Protein AF-A0AAW3V3S6-F1 (afdb_monomer)

Foldseek 3Di:
DDDDDDDDDDPPPPPPPPPPPPFPWWFWDKDWDPLLQFPGWTDGPQKTKGWHDQVSDDPVCCVQFWFKWAQDPVGDIDGWDWDWDCPVNTIMIITHGDGQWIWTDGPPTIMIIGTDQPQDPPDDPDPDDDDGDGDD

Organism: NCBI:txid134537

pLDDT: mean 78.02, std 22.57, range [35.91, 98.12]

Radius of gyration: 24.01 Å; Cα contacts (8 Å, |Δi|>4): 217; chains: 1; bounding box: 49×43×88 Å

Sequence (136 aa):
MKKTLTLALIAAACAAHADEGHVIQRNYMATGAADLQPVDANIADGHVHLAFRPGQFDLSHPDTFPAVLSLDADGREKPVDFYASTEKGRLEYLLSGTPSTIFLEQGKREVILVAQPNCAIEGVKIEGSGRVTCPK

Mean predicted aligned error: 13.12 Å

Secondary structure (DSSP, 8-state):
-------------------------EEEEEEE-GGG--SEEEEETTEEEEE--TTSS-TT-GGGSPEEEEE-TTS-EEEPPEEEE-TTSS-EEEESS--SEEEEEETTEEEEEEEPP-----S---SS--------

Nearest PDB structures (foldseek):
  5h3v-assembly2_B  TM=8.082E-01  e=2.363E-05  Helicobacter pylori
  8rt6-assembly1_B  TM=7.587E-01  e=3.457E-05  Escherichia coli
  7o3j-assembly1_B  TM=7.027E-01  e=2.120E-05  Escherichia coli
  6x6k-assembly1_AX  TM=8.088E-01  e=1.026E-04  Helicobacter pylori
  6oeg-assembly1_N  TM=6.456E-01  e=1.766E-04  Helicobacter pylori

Solvent-accessible surface area (backbone atoms only — not comparable to full-atom values): 8734 Å² total; per-residue (Å²): 135,90,81,85,86,78,85,81,81,81,79,81,78,79,73,75,76,72,78,76,71,77,74,68,73,32,49,48,49,77,48,68,39,73,83,71,50,56,79,40,45,36,40,53,96,70,20,30,41,37,32,41,51,67,76,63,62,62,84,89,45,67,91,68,54,62,46,51,29,25,64,49,98,88,69,46,82,38,82,56,60,64,50,80,46,54,90,81,64,25,52,32,39,42,35,68,45,74,71,57,40,37,37,39,39,49,92,94,43,47,25,46,33,38,55,48,80,86,62,79,84,82,89,75,82,80,87,71,91,83,85,91,80,64,85,131

Structure (mmCIF, N/CA/C/O backbone):
data_AF-A0AAW3V3S6-F1
#
_entry.id   AF-A0AAW3V3S6-F1
#
loop_
_atom_site.group_PDB
_atom_site.id
_atom_site.type_symbol
_atom_site.label_atom_id
_atom_site.label_alt_id
_atom_site.label_comp_id
_atom_site.label_asym_id
_atom_site.label_entity_id
_atom_site.label_seq_id
_atom_site.pdbx_PDB_ins_code
_atom_site.Cartn_x
_atom_site.Cartn_y
_atom_site.Cartn_z
_atom_site.occupancy
_atom_site.B_iso_or_equiv
_atom_site.auth_seq_id
_atom_site.auth_comp_id
_atom_site.auth_asym_id
_atom_site.auth_atom_id
_atom_site.pdbx_PDB_model_num
ATOM 1 N N . MET A 1 1 ? -31.038 5.927 -74.739 1.00 38.62 1 MET A N 1
ATOM 2 C CA . MET A 1 1 ? -29.862 5.237 -74.161 1.00 38.62 1 MET A CA 1
ATOM 3 C C . MET A 1 1 ? -29.508 5.929 -72.850 1.00 38.62 1 MET A C 1
ATOM 5 O O . MET A 1 1 ? -29.368 7.142 -72.841 1.00 38.62 1 MET A O 1
ATOM 9 N N . LYS A 1 2 ? -29.495 5.165 -71.751 1.00 38.31 2 LYS A N 1
ATOM 10 C CA . LYS A 1 2 ? -29.239 5.592 -70.361 1.00 38.31 2 LYS A CA 1
ATOM 11 C C . LYS A 1 2 ? -27.784 6.028 -70.172 1.00 38.31 2 LYS A C 1
ATOM 13 O O . LYS A 1 2 ? -26.932 5.283 -70.641 1.00 38.31 2 LYS A O 1
ATOM 18 N N . LYS A 1 3 ? -27.513 7.082 -69.386 1.00 39.59 3 LYS A N 1
ATOM 19 C CA . LYS A 1 3 ? -26.331 7.176 -68.496 1.00 39.59 3 LYS A CA 1
ATOM 20 C C . LYS A 1 3 ? -26.630 8.084 -67.293 1.00 39.59 3 LYS A C 1
ATOM 22 O O . LYS A 1 3 ? -26.429 9.289 -67.341 1.00 39.59 3 LYS A O 1
ATOM 27 N N . THR A 1 4 ? -27.134 7.486 -66.221 1.00 48.12 4 THR A N 1
ATOM 28 C CA . THR A 1 4 ? -27.111 8.046 -64.863 1.00 48.12 4 THR A CA 1
ATOM 29 C C . THR A 1 4 ? -25.681 7.959 -64.331 1.00 48.12 4 THR A C 1
ATOM 31 O O . THR A 1 4 ? -25.135 6.860 -64.245 1.00 48.12 4 THR A O 1
ATOM 34 N N . LEU A 1 5 ? -25.065 9.102 -64.016 1.00 46.50 5 LEU A N 1
ATOM 35 C CA . LEU A 1 5 ? -23.801 9.158 -63.279 1.00 46.50 5 LEU A CA 1
ATOM 36 C C . LEU A 1 5 ? -24.105 9.006 -61.786 1.00 46.50 5 LEU A C 1
ATOM 38 O O . LEU A 1 5 ? -24.734 9.877 -61.189 1.00 46.50 5 LEU A O 1
ATOM 42 N N . THR A 1 6 ? -23.658 7.907 -61.189 1.00 46.97 6 THR A N 1
ATOM 43 C CA . THR A 1 6 ? -23.717 7.693 -59.742 1.00 46.97 6 THR A CA 1
ATOM 44 C C . THR A 1 6 ? -22.392 8.161 -59.140 1.00 46.97 6 THR A C 1
ATOM 46 O O . THR A 1 6 ? -21.350 7.571 -59.417 1.00 46.97 6 THR A O 1
ATOM 49 N N . LEU A 1 7 ? -22.415 9.233 -58.343 1.00 41.75 7 LEU A N 1
ATOM 50 C CA . LEU A 1 7 ? -21.274 9.655 -57.526 1.00 41.75 7 LEU A CA 1
ATOM 51 C C . LEU A 1 7 ? -21.196 8.720 -56.307 1.00 41.75 7 LEU A C 1
ATOM 53 O O . LEU A 1 7 ? -22.080 8.746 -55.453 1.00 41.75 7 LEU A O 1
ATOM 57 N N . ALA A 1 8 ? -20.170 7.874 -56.235 1.00 51.19 8 ALA A N 1
ATOM 58 C CA . ALA A 1 8 ? -19.904 7.055 -55.056 1.00 51.19 8 ALA A CA 1
ATOM 59 C C . ALA A 1 8 ? -19.133 7.892 -54.024 1.00 51.19 8 ALA A C 1
ATOM 61 O O . ALA A 1 8 ? -17.974 8.244 -54.240 1.00 51.19 8 ALA A O 1
ATOM 62 N N . LEU A 1 9 ? -19.790 8.231 -52.914 1.00 40.62 9 LEU A N 1
ATOM 63 C CA . LEU A 1 9 ? -19.164 8.860 -51.754 1.00 40.62 9 LEU A CA 1
ATOM 64 C C . LEU A 1 9 ? -18.394 7.774 -50.985 1.00 40.62 9 LEU A C 1
ATOM 66 O O . LEU A 1 9 ? -19.001 6.916 -50.347 1.00 40.62 9 LEU A O 1
ATOM 70 N N . ILE A 1 10 ? -17.064 7.773 -51.068 1.00 51.72 10 ILE A N 1
ATOM 71 C CA . ILE A 1 10 ? -16.222 6.894 -50.248 1.00 51.72 10 ILE A CA 1
ATOM 72 C C . ILE A 1 10 ? -16.043 7.585 -48.895 1.00 51.72 10 ILE A C 1
ATOM 74 O O . ILE A 1 10 ? -15.239 8.504 -48.757 1.00 51.72 10 ILE A O 1
ATOM 78 N N . ALA A 1 11 ? -16.819 7.162 -47.898 1.00 52.12 11 ALA A N 1
ATOM 79 C CA . ALA A 1 11 ? -16.558 7.504 -46.508 1.00 52.12 11 ALA A CA 1
ATOM 80 C C . ALA A 1 11 ? -15.345 6.687 -46.039 1.00 52.12 11 ALA A C 1
ATOM 82 O O . ALA A 1 11 ? -15.464 5.509 -45.705 1.00 52.12 11 ALA A O 1
ATOM 83 N N . ALA A 1 12 ? -14.162 7.301 -46.058 1.00 52.38 12 ALA A N 1
ATOM 84 C CA . ALA A 1 12 ? -12.993 6.759 -45.383 1.00 52.38 12 ALA A CA 1
ATOM 85 C C . ALA A 1 12 ? -13.217 6.888 -43.869 1.00 52.38 12 ALA A C 1
ATOM 87 O O . ALA A 1 12 ? -12.949 7.928 -43.270 1.00 52.38 12 ALA A O 1
ATOM 88 N N . ALA A 1 13 ? -13.765 5.842 -43.254 1.00 51.56 13 ALA A N 1
ATOM 89 C CA . ALA A 1 13 ? -13.750 5.704 -41.810 1.00 51.56 13 ALA A CA 1
ATOM 90 C C . ALA A 1 13 ? -12.309 5.384 -41.392 1.00 51.56 13 ALA A C 1
ATOM 92 O O . ALA A 1 13 ? -11.878 4.233 -41.441 1.00 51.56 13 ALA A O 1
ATOM 93 N N . CYS A 1 14 ? -11.549 6.408 -41.006 1.00 38.75 14 CYS A N 1
ATOM 94 C CA . CYS A 1 14 ? -10.363 6.206 -40.185 1.00 38.75 14 CYS A CA 1
ATOM 95 C C . CYS A 1 14 ? -10.844 5.708 -38.819 1.00 38.75 14 CYS A C 1
ATOM 97 O O . CYS A 1 14 ? -11.111 6.499 -37.917 1.00 38.75 14 CYS A O 1
ATOM 99 N N . ALA A 1 15 ? -10.992 4.392 -38.678 1.00 46.03 15 ALA A N 1
ATOM 100 C CA . ALA A 1 15 ? -10.964 3.770 -37.370 1.00 46.03 15 ALA A CA 1
ATOM 101 C C . ALA A 1 15 ? -9.542 3.973 -36.842 1.00 46.03 15 ALA A C 1
ATOM 103 O O . ALA A 1 15 ? -8.609 3.269 -37.226 1.00 46.03 15 ALA A O 1
ATOM 104 N N . ALA A 1 16 ? -9.358 5.002 -36.016 1.00 40.81 16 ALA A N 1
ATOM 105 C CA . ALA A 1 16 ? -8.246 5.012 -35.090 1.00 40.81 16 ALA A CA 1
ATOM 106 C C . ALA A 1 16 ? -8.441 3.763 -34.232 1.00 40.81 16 ALA A C 1
ATOM 108 O O . ALA A 1 16 ? -9.360 3.703 -33.416 1.00 40.81 16 ALA A O 1
ATOM 109 N N . HIS A 1 17 ? -7.648 2.730 -34.501 1.00 36.88 17 HIS A N 1
ATOM 110 C CA . HIS A 1 17 ? -7.504 1.619 -33.585 1.00 36.88 17 HIS A CA 1
ATOM 111 C C . HIS A 1 17 ? -6.929 2.235 -32.313 1.00 36.88 17 HIS A C 1
ATOM 113 O O . HIS A 1 17 ? -5.738 2.536 -32.248 1.00 36.88 17 HIS A O 1
ATOM 119 N N . ALA A 1 18 ? -7.807 2.535 -31.353 1.00 39.81 18 ALA A N 1
ATOM 120 C CA . ALA A 1 18 ? -7.390 2.638 -29.975 1.00 39.81 18 ALA A CA 1
ATOM 121 C C . ALA A 1 18 ? -6.679 1.317 -29.708 1.00 39.81 18 ALA A C 1
ATOM 123 O O . ALA A 1 18 ? -7.277 0.250 -29.847 1.00 39.81 18 ALA A O 1
ATOM 124 N N . ASP A 1 19 ? -5.375 1.407 -29.487 1.00 37.53 19 ASP A N 1
ATOM 125 C CA . ASP A 1 19 ? -4.594 0.334 -28.910 1.00 37.53 19 ASP A CA 1
ATOM 126 C C . ASP A 1 19 ? -5.310 -0.009 -27.602 1.00 37.53 19 ASP A C 1
ATOM 128 O O . ASP A 1 19 ? -5.209 0.721 -26.614 1.00 37.53 19 ASP A O 1
ATOM 132 N N . GLU A 1 20 ? -6.173 -1.028 -27.641 1.00 38.31 20 GLU A N 1
ATOM 133 C CA . GLU A 1 20 ? -6.729 -1.660 -26.454 1.00 38.31 20 GLU A CA 1
ATOM 134 C C . GLU A 1 20 ? -5.531 -2.312 -25.782 1.00 38.31 20 GLU A C 1
ATOM 136 O O . GLU A 1 20 ? -5.236 -3.489 -25.999 1.00 38.31 20 GLU A O 1
ATOM 141 N N . GLY A 1 21 ? -4.774 -1.488 -25.051 1.00 35.91 21 GLY A N 1
ATOM 142 C CA . GLY A 1 21 ? -3.623 -1.909 -24.288 1.00 35.91 21 GLY A CA 1
ATOM 143 C C . GLY A 1 21 ? -4.077 -3.083 -23.449 1.00 35.91 21 GLY A C 1
ATOM 144 O O . GLY A 1 21 ? -4.892 -2.926 -22.542 1.00 35.91 21 GLY A O 1
ATOM 145 N N . HIS A 1 22 ? -3.616 -4.275 -23.821 1.00 38.22 22 HIS A N 1
ATOM 146 C CA . HIS A 1 22 ? -3.918 -5.501 -23.108 1.00 38.22 22 HIS A CA 1
ATOM 147 C C . HIS A 1 22 ? -3.510 -5.260 -21.654 1.00 38.22 22 HIS A C 1
ATOM 149 O O . HIS A 1 22 ? -2.319 -5.137 -21.357 1.00 38.22 22 HIS A O 1
ATOM 155 N N . VAL A 1 23 ? -4.488 -5.116 -20.755 1.00 42.47 23 VAL A N 1
ATOM 156 C CA . VAL A 1 23 ? -4.225 -4.909 -19.331 1.00 42.47 23 VAL A CA 1
ATOM 157 C C . VAL A 1 23 ? -3.638 -6.212 -18.822 1.00 42.47 23 VAL A C 1
ATOM 159 O O . VAL A 1 23 ? -4.352 -7.173 -18.533 1.00 42.47 23 VAL A O 1
ATOM 162 N N . ILE A 1 24 ? -2.310 -6.286 -18.787 1.00 48.34 24 ILE A N 1
ATOM 163 C CA . ILE A 1 24 ? -1.633 -7.459 -18.263 1.00 48.34 24 ILE A CA 1
ATOM 164 C C . ILE A 1 24 ? -1.793 -7.404 -16.748 1.00 48.34 24 ILE A C 1
ATOM 166 O O . ILE A 1 24 ? -1.046 -6.696 -16.072 1.00 48.34 24 ILE A O 1
ATOM 170 N N . GLN A 1 25 ? -2.774 -8.139 -16.219 1.00 51.72 25 GLN A N 1
ATOM 171 C CA . GLN A 1 25 ? -2.908 -8.335 -14.781 1.00 51.72 25 GLN A CA 1
ATOM 172 C C . GLN A 1 25 ? -1.592 -8.924 -14.267 1.00 51.72 25 GLN A C 1
ATOM 174 O O . GLN A 1 25 ? -1.183 -10.020 -14.651 1.00 51.72 25 GLN A O 1
ATOM 179 N N . ARG A 1 26 ? -0.870 -8.146 -13.465 1.00 62.94 26 ARG A N 1
ATOM 180 C CA . ARG A 1 26 ? 0.298 -8.609 -12.712 1.00 62.94 26 ARG A CA 1
ATOM 181 C C . ARG A 1 26 ? -0.151 -8.800 -11.279 1.00 62.94 26 ARG A C 1
ATOM 183 O O . ARG A 1 26 ? -0.754 -7.889 -10.720 1.00 62.94 26 ARG A O 1
ATOM 190 N N . ASN A 1 27 ? 0.177 -9.947 -10.700 1.00 77.88 27 ASN A N 1
ATOM 191 C CA . ASN A 1 27 ? -0.088 -10.223 -9.292 1.00 77.88 27 ASN A CA 1
ATOM 192 C C . ASN A 1 27 ? 1.166 -9.944 -8.462 1.00 77.88 27 ASN A C 1
ATOM 194 O O . ASN A 1 27 ? 2.287 -10.207 -8.904 1.00 77.88 27 ASN A O 1
ATOM 198 N N . TYR A 1 28 ? 0.980 -9.439 -7.248 1.00 90.38 28 TYR A N 1
ATOM 199 C CA . TYR A 1 28 ? 2.049 -9.357 -6.258 1.00 90.38 28 TYR A CA 1
ATOM 200 C C . TYR A 1 28 ? 2.071 -10.621 -5.397 1.00 90.38 28 TYR A C 1
ATOM 202 O O . TYR A 1 28 ? 1.029 -11.163 -5.034 1.00 90.38 28 TYR A O 1
ATOM 210 N N . MET A 1 29 ? 3.269 -11.074 -5.029 1.00 90.62 29 MET A N 1
ATOM 211 C CA . MET A 1 29 ? 3.443 -12.027 -3.932 1.00 90.62 29 MET A CA 1
ATOM 212 C C . MET A 1 29 ? 3.720 -11.268 -2.641 1.00 90.62 29 MET A C 1
ATOM 214 O O . MET A 1 29 ? 4.581 -10.392 -2.628 1.00 90.62 29 MET A O 1
ATOM 218 N N . ALA A 1 30 ? 3.015 -11.631 -1.570 1.00 93.50 30 ALA A N 1
ATOM 219 C CA . ALA A 1 30 ? 3.169 -11.039 -0.247 1.00 93.50 30 ALA A CA 1
ATOM 220 C C . ALA A 1 30 ? 3.968 -11.958 0.690 1.00 93.50 30 ALA A C 1
ATOM 222 O O . ALA A 1 30 ? 3.772 -13.174 0.705 1.00 93.50 30 ALA A O 1
ATOM 223 N N . THR A 1 31 ? 4.831 -11.371 1.512 1.00 94.81 31 THR A N 1
ATOM 224 C CA . THR A 1 31 ? 5.491 -12.031 2.648 1.00 94.81 31 THR A CA 1
ATOM 225 C C . THR A 1 31 ? 5.532 -11.088 3.850 1.00 94.81 31 THR A C 1
ATOM 227 O O . THR A 1 31 ? 5.383 -9.880 3.686 1.00 94.81 31 THR A O 1
ATOM 230 N N . GLY A 1 32 ? 5.721 -11.619 5.058 1.00 95.81 32 GLY A N 1
ATOM 231 C CA . GLY A 1 32 ? 5.727 -10.841 6.302 1.00 95.81 32 GLY A CA 1
ATOM 232 C C . GLY A 1 32 ? 4.442 -10.998 7.116 1.00 95.81 32 GLY A C 1
ATOM 233 O O . GLY A 1 32 ? 3.823 -12.065 7.113 1.00 95.81 32 GLY A O 1
ATOM 234 N N . ALA A 1 33 ? 4.052 -9.949 7.840 1.00 96.62 33 ALA A N 1
ATOM 235 C CA . ALA A 1 33 ? 2.949 -9.968 8.801 1.00 96.62 33 ALA A CA 1
ATOM 236 C C . ALA A 1 33 ? 1.597 -10.294 8.136 1.00 96.62 33 ALA A C 1
ATOM 238 O O . ALA A 1 33 ? 1.038 -9.491 7.396 1.00 96.62 33 ALA A O 1
ATOM 239 N N . ALA A 1 34 ? 1.056 -11.488 8.394 1.00 92.75 34 ALA A N 1
ATOM 240 C CA . ALA A 1 34 ? -0.137 -11.993 7.706 1.00 92.75 34 ALA A CA 1
ATOM 241 C C . ALA A 1 34 ? -1.398 -11.135 7.928 1.00 92.75 34 ALA A C 1
ATOM 243 O O . ALA A 1 34 ? -2.251 -11.057 7.048 1.00 92.75 34 ALA A O 1
ATOM 244 N N . ASP A 1 35 ? -1.510 -10.477 9.082 1.00 91.38 35 ASP A N 1
ATOM 245 C CA . ASP A 1 35 ? -2.593 -9.554 9.439 1.00 91.38 35 ASP A CA 1
ATOM 246 C C . ASP A 1 35 ? -2.529 -8.215 8.688 1.00 91.38 35 ASP A C 1
ATOM 248 O O . ASP A 1 35 ? -3.525 -7.497 8.631 1.00 91.38 35 ASP A O 1
ATOM 252 N N . LEU A 1 36 ? -1.391 -7.896 8.067 1.00 95.44 36 LEU A N 1
ATOM 253 C CA . LEU A 1 36 ? -1.201 -6.722 7.213 1.00 95.44 36 LEU A CA 1
ATOM 254 C C . LEU A 1 36 ? -1.334 -7.020 5.719 1.00 95.44 36 LEU A C 1
ATOM 256 O O . LEU A 1 36 ? -1.392 -6.088 4.919 1.00 95.44 36 LEU A O 1
ATOM 260 N N . GLN A 1 37 ? -1.364 -8.291 5.318 1.00 96.25 37 GLN A N 1
ATOM 261 C CA . GLN A 1 37 ? -1.361 -8.631 3.899 1.00 96.25 37 GLN A CA 1
ATOM 262 C C . GLN A 1 37 ? -2.695 -8.243 3.244 1.00 96.25 37 GLN A C 1
ATOM 264 O O . GLN A 1 37 ? -3.760 -8.537 3.801 1.00 96.25 37 GLN A O 1
ATOM 269 N N . PRO A 1 38 ? -2.669 -7.613 2.058 1.00 95.62 38 PRO A N 1
ATOM 270 C CA . PRO A 1 38 ? -3.871 -7.446 1.260 1.00 95.62 38 PRO A CA 1
ATOM 271 C C . PRO A 1 38 ? -4.382 -8.816 0.792 1.00 95.62 38 PRO A C 1
ATOM 273 O O . PRO A 1 38 ? -3.614 -9.759 0.604 1.00 95.62 38 PRO A O 1
ATOM 276 N N . VAL A 1 39 ? -5.694 -8.933 0.593 1.00 93.31 39 VAL A N 1
ATOM 277 C CA . VAL A 1 39 ? -6.292 -10.118 -0.050 1.00 93.31 39 VAL A CA 1
ATOM 278 C C . VAL A 1 39 ? -6.198 -10.088 -1.557 1.00 93.31 39 VAL A C 1
ATOM 280 O O . VAL A 1 39 ? -6.322 -11.135 -2.186 1.00 93.31 39 VAL A O 1
ATOM 283 N N . ASP A 1 40 ? -6.011 -8.902 -2.115 1.00 91.88 40 ASP A N 1
ATOM 284 C CA . ASP A 1 40 ? -5.841 -8.702 -3.539 1.00 91.88 40 ASP A CA 1
ATOM 285 C C . ASP A 1 40 ? -4.817 -7.591 -3.762 1.00 91.88 40 ASP A C 1
ATOM 287 O O . ASP A 1 40 ? -4.875 -6.543 -3.115 1.00 91.88 40 ASP A O 1
ATOM 291 N N . ALA A 1 41 ? -3.852 -7.859 -4.633 1.00 93.50 41 ALA A N 1
ATOM 292 C CA . ALA A 1 41 ? -2.767 -6.954 -4.969 1.00 93.50 41 ALA A CA 1
ATOM 293 C C . ALA A 1 41 ? -2.418 -7.148 -6.443 1.00 93.50 41 ALA A C 1
ATOM 295 O O . ALA A 1 41 ? -1.725 -8.106 -6.810 1.00 93.50 41 ALA A O 1
ATOM 296 N N . ASN A 1 42 ? -2.921 -6.249 -7.283 1.00 89.62 42 ASN A N 1
ATOM 297 C CA . ASN A 1 42 ? -2.815 -6.369 -8.730 1.00 89.62 42 ASN A CA 1
ATOM 298 C C . ASN A 1 42 ? -2.49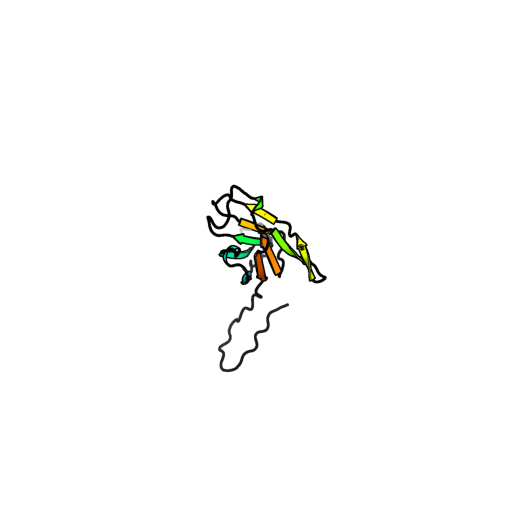2 -5.035 -9.406 1.00 89.62 42 ASN A C 1
ATOM 300 O O . ASN A 1 42 ? -2.688 -3.965 -8.834 1.00 89.62 42 ASN A O 1
ATOM 304 N N . ILE A 1 43 ? -1.963 -5.118 -10.627 1.00 88.12 43 ILE A N 1
ATOM 305 C CA . ILE A 1 43 ? -1.792 -3.961 -11.510 1.00 88.12 43 ILE A CA 1
ATOM 306 C C . ILE A 1 43 ? -2.961 -3.914 -12.491 1.00 88.12 43 ILE A C 1
ATOM 308 O O . ILE A 1 43 ? -3.152 -4.860 -13.260 1.00 88.12 43 ILE A O 1
ATOM 312 N N . ALA A 1 44 ? -3.682 -2.797 -12.497 1.00 82.50 44 ALA A N 1
ATOM 313 C CA . ALA A 1 44 ? -4.727 -2.479 -13.461 1.00 82.50 44 ALA A CA 1
ATOM 314 C C . ALA A 1 44 ? -4.638 -0.995 -13.835 1.00 82.50 44 ALA A C 1
ATOM 316 O O . ALA A 1 44 ? -4.289 -0.161 -13.004 1.00 82.50 44 ALA A O 1
ATOM 317 N N . ASP A 1 45 ? -4.882 -0.673 -15.105 1.00 83.56 45 ASP A N 1
ATOM 318 C CA . ASP A 1 45 ? -4.949 0.709 -15.603 1.00 83.56 45 ASP A CA 1
ATOM 319 C C .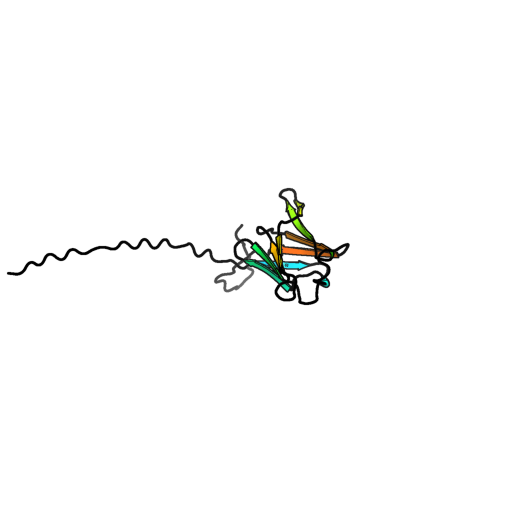 ASP A 1 45 ? -3.718 1.586 -15.279 1.00 83.56 45 ASP A C 1
ATOM 321 O O . ASP A 1 45 ? -3.816 2.801 -15.139 1.00 83.56 45 ASP A O 1
ATOM 325 N N . GLY A 1 46 ? -2.529 0.978 -15.166 1.00 85.06 46 GLY A N 1
ATOM 326 C CA . GLY A 1 46 ? -1.283 1.685 -14.830 1.00 85.06 46 GLY A CA 1
ATOM 327 C C . GLY A 1 46 ? -1.105 2.002 -13.340 1.00 85.06 46 GLY A C 1
ATOM 328 O O . GLY A 1 46 ? -0.169 2.714 -12.971 1.00 85.06 46 GLY A O 1
ATOM 329 N N . HIS A 1 47 ? -1.960 1.440 -12.489 1.00 91.12 47 HIS A N 1
ATOM 330 C CA . HIS A 1 47 ? -1.963 1.618 -11.044 1.00 91.12 47 HIS A CA 1
ATOM 331 C C . HIS A 1 47 ? -1.898 0.275 -10.320 1.00 91.12 47 HIS A C 1
ATOM 333 O O . HIS A 1 47 ? -2.311 -0.759 -10.848 1.00 91.12 47 HIS A O 1
ATOM 339 N N . VAL A 1 48 ? -1.391 0.286 -9.087 1.00 94.00 48 VAL A N 1
ATOM 340 C CA . VAL A 1 48 ? -1.510 -0.874 -8.195 1.00 94.00 48 VAL A CA 1
ATOM 341 C C . VAL A 1 48 ? -2.757 -0.714 -7.344 1.00 94.00 48 VAL A C 1
ATOM 343 O O . VAL A 1 48 ? -2.904 0.281 -6.633 1.00 94.00 48 VAL A O 1
ATOM 346 N N . HIS A 1 49 ? -3.614 -1.725 -7.379 1.00 95.12 49 HIS A N 1
ATOM 347 C CA . HIS A 1 49 ? -4.761 -1.860 -6.501 1.00 95.12 49 HIS A CA 1
ATOM 348 C C . HIS A 1 49 ? -4.409 -2.823 -5.375 1.00 95.12 49 HIS A C 1
ATOM 350 O O . HIS A 1 49 ? -4.096 -3.987 -5.626 1.00 95.12 49 HIS A O 1
ATOM 356 N N . LEU A 1 50 ? -4.479 -2.343 -4.135 1.00 96.56 50 LEU A N 1
ATOM 357 C CA . LEU A 1 50 ? -4.381 -3.171 -2.936 1.00 96.56 50 LEU A CA 1
ATOM 358 C C . LEU A 1 50 ? -5.738 -3.168 -2.236 1.00 96.56 50 LEU A C 1
ATOM 360 O O . LEU A 1 50 ? -6.243 -2.108 -1.870 1.00 96.56 50 LEU A O 1
ATOM 364 N N . ALA A 1 51 ? -6.329 -4.340 -2.023 1.00 95.19 51 ALA A N 1
ATOM 365 C CA . ALA A 1 51 ? -7.575 -4.479 -1.280 1.00 95.19 51 ALA A CA 1
ATOM 366 C C . ALA A 1 51 ? -7.365 -5.324 -0.025 1.00 95.19 51 ALA A C 1
ATOM 368 O O . ALA A 1 51 ? -6.792 -6.415 -0.070 1.00 95.19 51 ALA A O 1
ATOM 369 N N . PHE A 1 52 ? -7.886 -4.841 1.097 1.00 96.06 52 PHE A N 1
ATOM 370 C CA . PHE A 1 52 ? -7.785 -5.504 2.394 1.00 96.06 52 PHE A CA 1
ATOM 371 C C . PHE A 1 52 ? -9.114 -6.162 2.780 1.00 96.06 52 PHE A C 1
ATOM 373 O O . PHE A 1 52 ? -10.172 -5.851 2.223 1.00 96.06 52 PHE A O 1
ATOM 380 N N . ARG A 1 53 ? -9.090 -7.116 3.718 1.00 94.31 53 ARG A N 1
ATOM 381 C CA . ARG A 1 53 ? -10.327 -7.761 4.188 1.00 94.31 53 ARG A CA 1
ATOM 382 C C . ARG A 1 53 ? -11.192 -6.746 4.940 1.00 94.31 53 ARG A C 1
ATOM 384 O O . ARG A 1 53 ? -10.655 -5.912 5.672 1.00 94.31 53 ARG A O 1
ATOM 391 N N . PRO A 1 54 ? -12.528 -6.843 4.844 1.00 94.38 54 PRO A N 1
ATOM 392 C CA . PRO A 1 54 ? -13.408 -6.155 5.781 1.00 94.38 54 PRO A CA 1
ATOM 393 C C . PRO A 1 54 ? -13.017 -6.480 7.229 1.00 94.38 54 PRO A C 1
ATOM 395 O O . PRO A 1 54 ? -12.746 -7.637 7.554 1.00 94.38 54 PRO A O 1
ATOM 398 N N . GLY A 1 55 ? -12.959 -5.458 8.085 1.00 92.19 55 GLY A N 1
ATOM 399 C CA . GLY A 1 55 ? -12.577 -5.598 9.494 1.00 92.19 55 GLY A CA 1
ATOM 400 C C . GLY A 1 55 ? -11.090 -5.869 9.763 1.00 92.19 55 GLY A C 1
ATOM 401 O O . GLY A 1 55 ? -10.722 -6.019 10.922 1.00 92.19 55 GLY A O 1
ATOM 402 N N . GLN A 1 56 ? -10.232 -5.919 8.735 1.00 94.31 56 GLN A N 1
ATOM 403 C CA . GLN A 1 56 ? -8.778 -6.038 8.924 1.00 94.31 56 GLN A CA 1
ATOM 404 C C . GLN A 1 56 ? -8.180 -4.788 9.576 1.00 94.31 56 GLN A C 1
ATOM 406 O O . GLN A 1 56 ? -7.274 -4.893 10.397 1.00 94.31 56 GLN A O 1
ATOM 411 N N . PHE A 1 57 ? -8.719 -3.618 9.229 1.00 94.81 57 PHE A N 1
ATOM 412 C CA . PHE A 1 57 ? -8.351 -2.336 9.816 1.00 94.81 57 PHE A CA 1
ATOM 413 C C . PHE A 1 57 ? -9.574 -1.655 10.412 1.00 94.81 57 PHE A C 1
ATOM 415 O O . PHE A 1 57 ? -10.694 -1.805 9.912 1.00 94.81 57 PHE A O 1
ATOM 422 N N . ASP A 1 58 ? -9.338 -0.876 11.461 1.00 94.19 58 ASP A N 1
ATOM 423 C CA . ASP A 1 58 ? -10.354 -0.011 12.035 1.00 94.19 58 ASP A CA 1
ATOM 424 C C . ASP A 1 58 ? -10.513 1.238 11.163 1.00 94.19 58 ASP A C 1
ATOM 426 O O . ASP A 1 58 ? -9.690 2.150 11.186 1.00 94.19 58 ASP A O 1
ATOM 430 N N . LEU A 1 59 ? -11.594 1.280 10.385 1.00 95.00 59 LEU A N 1
ATOM 431 C CA . LEU A 1 59 ? -11.852 2.365 9.437 1.00 95.00 59 LEU A CA 1
ATOM 432 C C . LEU A 1 59 ? -12.173 3.708 10.108 1.00 95.00 59 LEU A C 1
ATOM 434 O O . LEU A 1 59 ? -12.190 4.730 9.425 1.00 95.00 59 LEU A O 1
ATOM 438 N N . SER A 1 60 ? -12.432 3.716 11.420 1.00 94.88 60 SER A N 1
ATOM 439 C CA . SER A 1 60 ? -12.624 4.944 12.1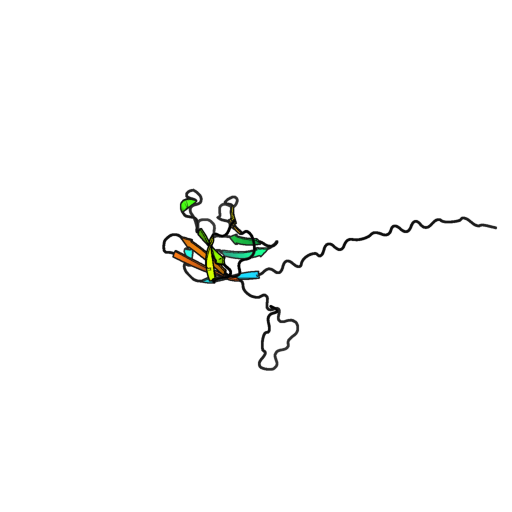96 1.00 94.88 60 SER A CA 1
ATOM 440 C C . SER A 1 60 ? -11.309 5.569 12.676 1.00 94.88 60 SER A C 1
ATOM 442 O O . SER A 1 60 ? -11.307 6.735 13.069 1.00 94.88 60 SER A O 1
ATOM 444 N N . HIS A 1 61 ? -10.195 4.837 12.567 1.00 92.94 61 HIS A N 1
ATOM 445 C CA . HIS A 1 61 ? -8.858 5.266 12.981 1.00 92.94 61 HIS A CA 1
ATOM 446 C C . HIS A 1 61 ? -7.870 5.155 11.806 1.00 92.94 61 HIS A C 1
ATOM 448 O O . HIS A 1 61 ? -7.078 4.210 11.741 1.00 92.94 61 HIS A O 1
ATOM 454 N N . PRO A 1 62 ? -7.911 6.088 10.834 1.00 89.88 62 PRO A N 1
ATOM 455 C CA . PRO A 1 62 ? -7.070 6.029 9.634 1.00 89.88 62 PRO A CA 1
ATOM 456 C C . PRO A 1 62 ? -5.571 6.184 9.924 1.00 89.88 62 PRO A C 1
ATOM 458 O O . PRO A 1 62 ? -4.745 5.772 9.116 1.00 89.88 62 PRO A O 1
ATOM 461 N N . ASP A 1 63 ? -5.203 6.720 11.087 1.00 90.00 63 ASP A N 1
ATOM 462 C CA . ASP A 1 63 ? -3.833 6.725 11.612 1.00 90.00 63 ASP A CA 1
ATOM 463 C C . ASP A 1 63 ? -3.282 5.312 11.864 1.00 90.00 63 ASP A C 1
ATOM 465 O O . ASP A 1 63 ? -2.071 5.120 11.970 1.00 90.00 63 ASP A O 1
ATOM 469 N N . THR A 1 64 ? -4.160 4.307 11.914 1.00 88.62 64 THR A N 1
ATOM 470 C CA . THR A 1 64 ? -3.774 2.900 11.990 1.00 88.62 64 THR A CA 1
ATOM 471 C C . THR A 1 64 ? -3.555 2.270 10.620 1.00 88.62 64 THR A C 1
ATOM 473 O O . THR A 1 64 ? -3.124 1.127 10.557 1.00 88.62 64 THR A O 1
ATOM 476 N N . PHE A 1 65 ? -3.827 2.937 9.505 1.00 95.38 65 PHE A N 1
ATOM 477 C CA . PHE A 1 65 ? -3.630 2.297 8.208 1.00 95.38 65 PHE A CA 1
ATOM 478 C C . PHE A 1 65 ? -2.135 2.130 7.883 1.00 95.38 65 PHE A C 1
ATOM 480 O O . PHE A 1 65 ? -1.314 2.930 8.338 1.00 95.38 65 PHE A O 1
ATOM 487 N N . PRO A 1 66 ? -1.745 1.086 7.127 1.00 96.88 66 PRO A N 1
ATOM 488 C CA . PRO A 1 66 ? -0.343 0.866 6.811 1.00 96.88 66 PRO A CA 1
ATOM 489 C C . PRO A 1 66 ? 0.183 1.980 5.902 1.0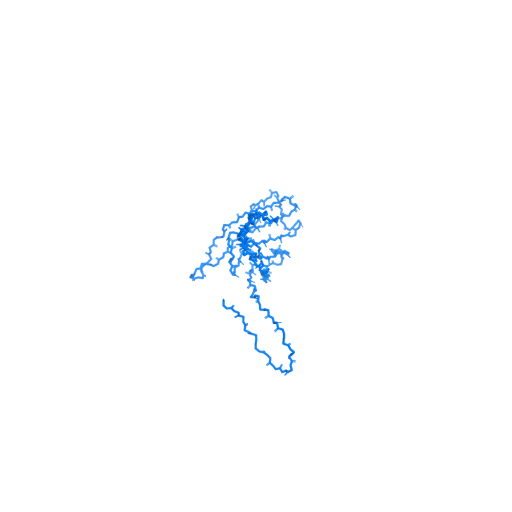0 96.88 66 PRO A C 1
ATOM 491 O O . PRO A 1 66 ? -0.482 2.368 4.934 1.00 96.88 66 PRO A O 1
ATOM 494 N N . ALA A 1 67 ? 1.389 2.460 6.196 1.00 96.75 67 ALA A N 1
ATOM 495 C CA . ALA A 1 67 ? 2.149 3.309 5.293 1.00 96.75 67 ALA A CA 1
ATOM 496 C C . ALA A 1 67 ? 2.582 2.496 4.068 1.00 96.75 67 ALA A C 1
ATOM 498 O O . ALA A 1 67 ? 2.826 1.294 4.172 1.00 96.75 67 ALA A O 1
ATOM 499 N N . VAL A 1 68 ? 2.678 3.156 2.914 1.00 98.06 68 VAL A N 1
ATOM 500 C CA . VAL A 1 68 ? 3.037 2.519 1.644 1.00 98.06 68 VAL A CA 1
ATOM 501 C C . VAL A 1 68 ? 4.357 3.093 1.156 1.00 98.06 68 VAL A C 1
ATOM 503 O O . VAL A 1 68 ? 4.441 4.276 0.814 1.00 98.06 68 VAL A O 1
ATOM 506 N N . LEU A 1 69 ? 5.380 2.247 1.105 1.00 98.12 69 LEU A N 1
ATOM 507 C CA . LEU A 1 69 ? 6.709 2.603 0.621 1.00 98.12 69 LEU A CA 1
ATOM 508 C C . LEU A 1 69 ? 7.066 1.783 -0.621 1.00 98.12 69 LEU A C 1
ATOM 510 O O . LEU A 1 69 ? 6.505 0.721 -0.885 1.00 98.12 69 LEU A O 1
ATOM 514 N N . SER A 1 70 ? 8.026 2.279 -1.390 1.00 97.12 70 SER A N 1
ATOM 515 C CA . SER A 1 70 ? 8.640 1.590 -2.528 1.00 97.12 70 SER A CA 1
ATOM 516 C C . SER A 1 70 ? 10.132 1.884 -2.558 1.00 97.12 70 SER A C 1
ATOM 518 O O . SER A 1 70 ? 10.599 2.746 -1.820 1.00 97.12 70 SER A O 1
ATOM 520 N N . LEU A 1 71 ? 10.878 1.210 -3.430 1.00 95.50 71 LEU A N 1
ATOM 521 C CA . LEU A 1 71 ? 12.284 1.540 -3.651 1.00 95.50 71 LEU A CA 1
ATOM 522 C C . LEU A 1 71 ? 12.437 2.628 -4.719 1.00 95.50 71 LEU A C 1
ATOM 524 O O . LEU A 1 71 ? 11.752 2.623 -5.745 1.00 95.50 71 LEU A O 1
ATOM 528 N N . ASP A 1 72 ? 13.355 3.558 -4.485 1.00 93.12 72 ASP A N 1
ATOM 529 C CA . ASP A 1 72 ? 13.891 4.435 -5.516 1.00 93.12 72 ASP A CA 1
ATOM 530 C C . ASP A 1 72 ? 14.938 3.714 -6.390 1.00 93.12 72 ASP A C 1
ATOM 532 O O . ASP A 1 72 ? 15.190 2.514 -6.254 1.00 93.12 72 ASP A O 1
ATOM 536 N N . ALA A 1 73 ? 15.536 4.449 -7.331 1.00 91.06 73 ALA A N 1
ATOM 537 C CA . ALA A 1 73 ? 16.531 3.899 -8.251 1.00 91.06 73 ALA A CA 1
ATOM 538 C C . ALA A 1 73 ? 17.830 3.446 -7.553 1.00 91.06 73 ALA A C 1
ATOM 540 O O . ALA A 1 73 ? 18.533 2.591 -8.089 1.00 91.06 73 ALA A O 1
ATOM 541 N N . ASP A 1 74 ? 18.121 3.986 -6.368 1.00 95.06 74 ASP A N 1
ATOM 542 C CA . ASP A 1 74 ? 19.291 3.647 -5.556 1.00 95.06 74 ASP A CA 1
ATOM 543 C C . ASP A 1 74 ? 18.988 2.519 -4.551 1.00 95.06 74 ASP A C 1
ATOM 545 O O . ASP A 1 74 ? 19.857 2.125 -3.769 1.00 95.06 74 ASP A O 1
ATOM 549 N N . GLY A 1 75 ? 17.761 1.983 -4.564 1.00 92.31 75 GLY A N 1
ATOM 550 C CA . GLY A 1 75 ? 17.314 0.931 -3.658 1.00 92.31 75 GLY A CA 1
ATOM 551 C C . GLY A 1 75 ? 16.977 1.426 -2.252 1.00 92.31 75 GLY A C 1
ATOM 552 O O . GLY A 1 75 ? 16.978 0.625 -1.320 1.00 92.31 75 GLY A O 1
ATOM 553 N N . ARG A 1 76 ? 16.710 2.724 -2.073 1.00 95.81 76 ARG A N 1
ATOM 554 C CA . ARG A 1 76 ? 16.255 3.292 -0.798 1.00 95.81 76 ARG A CA 1
ATOM 555 C C . ARG A 1 76 ? 14.740 3.366 -0.760 1.00 95.81 76 ARG A C 1
ATOM 557 O O . ARG A 1 76 ? 14.096 3.632 -1.771 1.00 95.81 76 ARG A O 1
ATOM 564 N N . GLU A 1 77 ? 14.177 3.168 0.421 1.00 96.00 77 GLU A N 1
ATOM 565 C CA . GLU A 1 77 ? 12.743 3.319 0.626 1.00 96.00 77 GLU A CA 1
ATOM 566 C C . GLU A 1 77 ? 12.303 4.775 0.472 1.00 96.00 77 GLU A C 1
ATOM 568 O O . GLU A 1 77 ? 12.939 5.709 0.967 1.00 96.00 77 GLU A O 1
ATOM 573 N N . LYS A 1 78 ? 11.174 4.956 -0.205 1.00 96.81 78 LYS A N 1
ATOM 574 C CA . LYS A 1 78 ? 10.488 6.231 -0.357 1.00 96.81 78 LYS A CA 1
ATOM 575 C C . LYS A 1 78 ? 8.974 6.047 -0.232 1.00 96.81 78 LYS A C 1
ATOM 577 O O . LYS A 1 78 ? 8.460 5.005 -0.651 1.00 96.81 78 LYS A O 1
ATOM 582 N N . PRO A 1 79 ? 8.243 7.060 0.260 1.00 97.50 79 PRO A N 1
ATOM 583 C CA . PRO A 1 79 ? 6.788 7.060 0.210 1.00 97.50 79 PRO A CA 1
ATOM 584 C C . PRO A 1 79 ? 6.264 6.915 -1.219 1.00 97.50 79 PRO A C 1
ATOM 586 O O . PRO A 1 79 ? 6.862 7.418 -2.176 1.00 97.50 79 PRO A O 1
ATOM 589 N N . VAL A 1 80 ? 5.134 6.228 -1.348 1.00 96.75 80 VAL A N 1
ATOM 590 C CA . VAL A 1 80 ? 4.349 6.166 -2.582 1.00 96.75 80 VAL A CA 1
ATOM 591 C C . VAL A 1 80 ? 3.147 7.087 -2.431 1.00 96.75 80 VAL A C 1
ATOM 593 O O . VAL A 1 80 ? 2.488 7.067 -1.397 1.00 96.75 80 VAL A O 1
ATOM 596 N N . ASP A 1 81 ? 2.834 7.865 -3.463 1.00 95.81 81 ASP A N 1
ATOM 597 C CA . ASP A 1 81 ? 1.577 8.610 -3.510 1.00 95.81 81 ASP A CA 1
ATOM 598 C C . ASP A 1 81 ? 0.428 7.644 -3.812 1.00 95.81 81 ASP A C 1
ATOM 600 O O . ASP A 1 81 ? 0.481 6.901 -4.794 1.00 95.81 81 ASP A O 1
ATOM 604 N N . PHE A 1 82 ? -0.634 7.655 -3.011 1.00 96.56 82 PHE A N 1
ATOM 605 C CA . PHE A 1 82 ? -1.796 6.790 -3.213 1.00 96.56 82 PHE A CA 1
ATOM 606 C C . PHE A 1 82 ? -3.097 7.478 -2.804 1.00 96.56 82 PHE A C 1
ATOM 608 O O . PHE A 1 82 ? 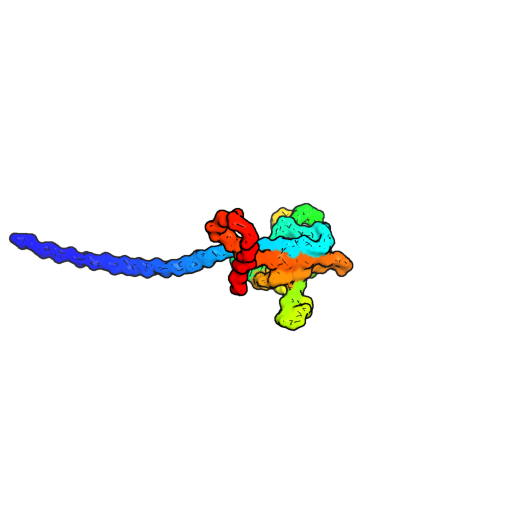-3.113 8.415 -2.007 1.00 96.56 82 PHE A O 1
ATOM 615 N N . TYR A 1 83 ? -4.203 6.968 -3.336 1.00 95.94 83 TYR A N 1
ATOM 616 C CA . TYR A 1 83 ? -5.545 7.264 -2.856 1.00 95.94 83 TYR A CA 1
ATOM 617 C C . TYR A 1 83 ? -6.043 6.118 -1.974 1.00 95.94 83 TYR A C 1
ATOM 619 O O . TYR A 1 83 ? -5.927 4.951 -2.350 1.00 95.94 83 TYR A O 1
ATOM 627 N N . ALA A 1 84 ? -6.605 6.449 -0.811 1.00 96.12 84 ALA A N 1
ATOM 628 C CA . ALA A 1 84 ? -7.237 5.489 0.086 1.00 96.12 84 ALA A CA 1
ATOM 629 C C . ALA A 1 84 ? -8.761 5.627 0.033 1.00 96.12 84 ALA A C 1
ATOM 631 O O . ALA A 1 84 ? -9.293 6.725 0.196 1.00 96.12 84 ALA A O 1
ATOM 632 N N . SER A 1 85 ? -9.457 4.506 -0.144 1.00 95.56 85 SER A N 1
ATOM 633 C CA . SER A 1 85 ? -10.917 4.419 -0.105 1.00 95.56 85 SER A CA 1
ATOM 634 C C . SER A 1 85 ? -11.379 3.459 0.984 1.00 95.56 85 SER A C 1
ATOM 636 O O . SER A 1 85 ? -10.738 2.443 1.257 1.00 95.56 85 SER A O 1
ATOM 638 N N . THR A 1 86 ? -12.520 3.780 1.592 1.00 95.81 86 THR A N 1
ATOM 639 C CA . THR A 1 86 ? -13.200 2.948 2.596 1.00 95.81 86 THR A CA 1
ATOM 640 C C . THR A 1 86 ? -14.661 2.652 2.241 1.00 95.81 86 THR A C 1
ATOM 642 O O . THR A 1 86 ? -15.395 2.067 3.039 1.00 95.81 86 THR A O 1
ATOM 645 N N . GLU A 1 87 ? -15.100 3.007 1.027 1.00 88.31 87 GLU A N 1
ATOM 646 C CA . GLU A 1 87 ? -16.517 3.043 0.622 1.00 88.31 87 GLU A CA 1
ATOM 647 C C . GLU A 1 87 ? -17.238 1.690 0.722 1.00 88.31 87 GLU A C 1
ATOM 649 O O . GLU A 1 87 ? -18.444 1.637 0.954 1.00 88.31 87 GLU A O 1
ATOM 654 N N . LYS A 1 88 ? -16.507 0.579 0.585 1.00 88.00 88 LYS A N 1
ATOM 655 C CA . LYS A 1 88 ? -17.060 -0.787 0.626 1.00 88.00 88 LYS A CA 1
ATOM 656 C C . LYS A 1 88 ? -16.939 -1.451 2.003 1.00 88.00 88 LYS A C 1
ATOM 658 O O . LYS A 1 88 ? -16.950 -2.677 2.093 1.00 88.00 88 LYS A O 1
ATOM 663 N N . GLY A 1 89 ? -16.759 -0.671 3.072 1.00 93.56 89 GLY A N 1
ATOM 664 C CA . GLY A 1 89 ? -16.545 -1.208 4.424 1.00 93.56 89 GLY A CA 1
ATOM 665 C C . GLY A 1 89 ? -15.221 -1.967 4.572 1.00 93.56 89 GLY A C 1
ATOM 666 O O . GLY A 1 89 ? -15.070 -2.813 5.454 1.00 93.56 89 GLY A O 1
ATOM 667 N N . ARG A 1 90 ? -14.258 -1.676 3.694 1.00 95.06 90 ARG A N 1
ATOM 668 C CA . ARG A 1 90 ? -12.890 -2.199 3.713 1.00 95.06 90 ARG A CA 1
ATOM 669 C C . ARG A 1 90 ? -11.938 -1.131 3.199 1.00 95.06 90 ARG A C 1
ATOM 671 O O . ARG A 1 90 ? -12.352 -0.293 2.405 1.00 95.06 90 ARG A O 1
ATOM 678 N N . LEU A 1 91 ? -10.684 -1.204 3.624 1.00 97.75 91 LEU A N 1
ATOM 679 C CA . LEU A 1 91 ? -9.622 -0.362 3.094 1.00 97.75 91 LEU A CA 1
ATOM 680 C C . LEU A 1 91 ? -9.236 -0.836 1.685 1.00 97.75 91 LEU A C 1
ATOM 682 O O . LEU A 1 91 ? -9.013 -2.029 1.462 1.00 97.75 91 LEU A O 1
ATOM 686 N N . GLU A 1 92 ? -9.151 0.100 0.748 1.00 97.44 92 GLU A N 1
ATOM 687 C CA . GLU A 1 92 ? -8.585 -0.086 -0.588 1.00 97.44 92 GLU A CA 1
ATOM 688 C C . GLU A 1 92 ? -7.565 1.025 -0.845 1.00 97.44 92 GLU A C 1
ATOM 690 O O . GLU A 1 92 ? -7.844 2.194 -0.571 1.00 97.44 92 GLU A O 1
ATOM 695 N N . TYR A 1 93 ? -6.399 0.670 -1.382 1.00 97.75 93 TYR A N 1
ATOM 696 C CA . TYR A 1 93 ? -5.397 1.622 -1.850 1.00 97.75 93 TYR A CA 1
ATOM 697 C C . TYR A 1 93 ? -5.247 1.548 -3.363 1.00 97.75 93 TYR A C 1
ATOM 699 O O . TYR A 1 93 ? -5.129 0.464 -3.935 1.00 97.75 93 TYR A O 1
ATOM 707 N N . LEU A 1 94 ? -5.192 2.722 -3.983 1.00 96.81 94 LEU A N 1
ATOM 708 C CA . LEU A 1 94 ? -4.839 2.916 -5.380 1.00 96.81 94 LEU A CA 1
ATOM 709 C C . LEU A 1 94 ? -3.524 3.693 -5.446 1.00 96.81 94 LEU A C 1
ATOM 711 O O . LEU A 1 94 ? -3.502 4.896 -5.185 1.00 96.81 94 LEU A O 1
ATOM 715 N N . LEU A 1 95 ? -2.424 3.010 -5.752 1.00 96.75 95 LEU A N 1
ATOM 716 C CA . LEU A 1 95 ? -1.096 3.625 -5.801 1.00 96.75 95 LEU A CA 1
ATOM 717 C C . LEU A 1 95 ? -0.880 4.348 -7.132 1.00 96.75 95 LEU A C 1
ATOM 719 O O . LEU A 1 95 ? -1.317 3.905 -8.196 1.00 96.75 95 LEU A O 1
ATOM 723 N N . SER A 1 96 ? -0.129 5.440 -7.079 1.00 90.69 96 SER A N 1
ATOM 724 C CA . SER A 1 96 ? 0.369 6.128 -8.265 1.00 90.69 96 SER A CA 1
ATOM 725 C C . SER A 1 96 ? 1.546 5.344 -8.848 1.00 90.69 96 SER A C 1
ATOM 727 O O . SER A 1 96 ? 2.582 5.175 -8.202 1.00 90.69 96 SER A O 1
ATOM 729 N N . GLY A 1 97 ? 1.391 4.868 -10.084 1.00 89.44 97 GLY A N 1
ATOM 730 C CA . GLY A 1 97 ? 2.390 4.053 -10.772 1.00 89.44 97 GLY A CA 1
ATOM 731 C C . GLY A 1 97 ? 2.401 2.584 -10.338 1.00 89.44 97 GLY A C 1
ATOM 732 O O . GLY A 1 97 ? 1.519 2.104 -9.629 1.00 89.44 97 GLY A O 1
ATOM 733 N N . THR A 1 98 ? 3.423 1.858 -10.799 1.00 92.75 98 THR A N 1
ATOM 734 C CA . THR A 1 98 ? 3.522 0.393 -10.675 1.00 92.75 98 THR A CA 1
ATOM 735 C C . THR A 1 98 ? 4.875 -0.045 -10.099 1.00 92.75 98 THR A C 1
ATOM 737 O O . THR A 1 98 ? 5.695 -0.625 -10.821 1.00 92.75 98 THR A O 1
ATOM 740 N N . PRO A 1 99 ? 5.171 0.267 -8.824 1.00 92.81 99 PRO A N 1
ATOM 741 C CA . PRO A 1 99 ? 6.431 -0.128 -8.198 1.00 92.81 99 PRO A CA 1
ATOM 742 C C . PRO A 1 99 ? 6.596 -1.653 -8.193 1.00 92.81 99 PRO A C 1
ATOM 744 O O . PRO A 1 99 ? 5.665 -2.389 -7.876 1.00 92.81 99 PRO A O 1
ATOM 747 N N . SER A 1 100 ? 7.790 -2.148 -8.522 1.00 90.88 100 SER A N 1
ATOM 748 C CA . SER A 1 100 ? 8.079 -3.591 -8.517 1.00 90.88 100 SER A CA 1
ATOM 749 C C . SER A 1 100 ? 8.100 -4.191 -7.111 1.00 90.88 100 SER A C 1
ATOM 751 O O . SER A 1 100 ? 7.793 -5.371 -6.953 1.00 90.88 100 SER A O 1
ATOM 753 N N . THR A 1 101 ? 8.422 -3.376 -6.106 1.00 94.94 101 THR A N 1
ATOM 754 C CA . THR A 1 101 ? 8.424 -3.744 -4.688 1.00 94.94 101 THR A CA 1
ATOM 755 C C . THR A 1 101 ? 7.654 -2.697 -3.895 1.00 94.94 101 THR A C 1
ATOM 757 O O . THR A 1 101 ? 7.897 -1.500 -4.064 1.00 94.94 101 THR A O 1
ATOM 760 N N . ILE A 1 102 ? 6.749 -3.149 -3.030 1.00 97.69 102 ILE A N 1
ATOM 761 C CA . ILE A 1 102 ? 5.989 -2.309 -2.101 1.00 97.69 102 ILE A CA 1
ATOM 762 C C . ILE A 1 102 ? 6.217 -2.828 -0.684 1.00 97.69 102 ILE A C 1
ATOM 764 O O . ILE A 1 102 ? 6.153 -4.036 -0.454 1.00 97.69 102 ILE A O 1
ATOM 768 N N . PHE A 1 103 ? 6.427 -1.915 0.255 1.00 98.00 103 PHE A N 1
ATOM 769 C CA . PHE A 1 103 ? 6.451 -2.203 1.684 1.00 98.00 103 PHE A CA 1
ATOM 770 C C . PHE A 1 103 ? 5.198 -1.607 2.313 1.00 98.00 103 PHE A C 1
ATOM 772 O O . PHE A 1 103 ? 4.860 -0.447 2.060 1.00 98.00 103 PHE A O 1
ATOM 779 N N . LEU A 1 104 ? 4.494 -2.416 3.098 1.00 98.12 104 LEU A N 1
ATOM 780 C CA . LEU A 1 104 ? 3.384 -1.981 3.931 1.00 98.12 104 LEU A CA 1
ATOM 781 C C . LEU A 1 104 ? 3.837 -2.009 5.384 1.00 98.12 104 LEU A C 1
ATOM 783 O O . LEU A 1 104 ? 4.053 -3.089 5.934 1.00 98.12 104 LEU A O 1
ATOM 787 N N . GLU A 1 105 ? 3.944 -0.841 6.006 1.00 97.38 105 GLU A N 1
ATOM 788 C CA . GLU A 1 105 ? 4.438 -0.710 7.377 1.00 97.38 105 GLU A CA 1
ATOM 789 C C . GLU A 1 105 ? 3.347 -0.227 8.334 1.00 97.38 105 GLU A C 1
ATOM 791 O O . GLU A 1 105 ? 2.659 0.760 8.075 1.00 97.38 105 GLU A O 1
ATOM 796 N N . GLN A 1 106 ? 3.206 -0.895 9.481 1.00 95.38 106 GLN A N 1
ATOM 797 C CA . GLN A 1 106 ? 2.313 -0.468 10.561 1.00 95.38 106 GLN A CA 1
ATOM 798 C C . GLN A 1 106 ? 2.979 -0.702 11.927 1.00 95.38 106 GLN A C 1
ATOM 800 O O . GLN A 1 106 ? 2.909 -1.785 12.527 1.00 95.38 106 GLN A O 1
ATOM 805 N N . GLY A 1 107 ? 3.635 0.335 12.452 1.00 91.38 107 GLY A N 1
ATOM 806 C CA . GLY A 1 107 ? 4.415 0.244 13.686 1.00 91.38 107 GLY A CA 1
ATOM 807 C C . GLY A 1 107 ? 5.656 -0.631 13.495 1.00 91.38 107 GLY A C 1
ATOM 808 O O . GLY A 1 107 ? 6.565 -0.252 12.776 1.00 91.38 107 GLY A O 1
ATOM 809 N N . LYS A 1 108 ? 5.713 -1.797 14.154 1.00 92.75 108 LYS A N 1
ATOM 810 C CA . LYS A 1 108 ? 6.820 -2.773 14.015 1.00 92.75 108 LYS A CA 1
ATOM 811 C C . LYS A 1 108 ? 6.516 -3.918 13.042 1.00 92.75 108 LYS A C 1
ATOM 813 O O . LYS A 1 108 ? 7.283 -4.874 12.968 1.00 92.75 108 LYS A O 1
ATOM 818 N N . ARG A 1 109 ? 5.347 -3.887 12.403 1.00 95.06 109 ARG A N 1
ATOM 819 C CA . ARG A 1 109 ? 4.892 -4.923 11.473 1.00 95.06 109 ARG A CA 1
ATOM 820 C C . ARG A 1 109 ? 5.127 -4.446 10.049 1.00 95.06 109 ARG A C 1
ATOM 822 O O . ARG A 1 109 ? 4.873 -3.281 9.754 1.00 95.06 109 ARG A O 1
ATOM 829 N N . GLU A 1 110 ? 5.542 -5.374 9.200 1.00 97.25 110 GLU A N 1
ATOM 830 C CA . GLU A 1 110 ? 5.861 -5.117 7.801 1.00 97.25 110 GLU A CA 1
ATOM 831 C C . GLU A 1 110 ? 5.335 -6.254 6.916 1.00 97.25 110 GLU A C 1
ATOM 833 O O . GLU A 1 110 ? 5.363 -7.432 7.300 1.00 97.25 110 GLU A O 1
ATOM 838 N N . VAL A 1 111 ? 4.869 -5.889 5.723 1.00 97.88 111 VAL A N 1
ATOM 839 C CA . VAL A 1 111 ? 4.654 -6.796 4.594 1.00 97.88 111 VAL A CA 1
ATOM 840 C C . VAL A 1 111 ? 5.431 -6.295 3.390 1.00 97.88 111 VAL A C 1
ATOM 842 O O . VAL A 1 111 ? 5.366 -5.116 3.056 1.00 97.88 111 VAL A O 1
ATOM 845 N N . ILE A 1 112 ? 6.090 -7.217 2.695 1.00 97.62 112 ILE A N 1
ATOM 846 C CA . ILE A 1 112 ? 6.765 -6.946 1.429 1.00 97.62 112 ILE A CA 1
ATOM 847 C C . ILE A 1 112 ? 5.952 -7.591 0.310 1.00 97.62 112 ILE A C 1
ATOM 849 O O . ILE A 1 112 ? 5.687 -8.796 0.331 1.00 97.62 112 ILE A O 1
ATOM 853 N N . LEU A 1 113 ? 5.564 -6.781 -0.668 1.00 96.56 113 LEU A N 1
ATOM 854 C CA . LEU A 1 113 ? 4.868 -7.181 -1.883 1.00 96.56 113 LEU A CA 1
ATOM 855 C C . LEU A 1 113 ? 5.835 -7.068 -3.061 1.00 96.56 113 LEU A C 1
ATOM 857 O O . LEU A 1 113 ? 6.367 -5.991 -3.324 1.00 96.56 113 LEU A O 1
ATOM 861 N N . VAL A 1 114 ? 6.028 -8.158 -3.803 1.00 93.88 114 VAL A N 1
ATOM 862 C CA . VAL A 1 114 ? 6.901 -8.185 -4.987 1.00 93.88 114 VAL A CA 1
ATOM 863 C C . VAL A 1 114 ? 6.093 -8.542 -6.227 1.00 93.88 114 VAL A C 1
ATOM 865 O O . VAL A 1 114 ? 5.458 -9.601 -6.278 1.00 93.88 114 VAL A O 1
ATOM 868 N N . ALA A 1 115 ? 6.131 -7.663 -7.229 1.00 89.75 115 ALA A N 1
ATOM 869 C CA . ALA A 1 115 ? 5.460 -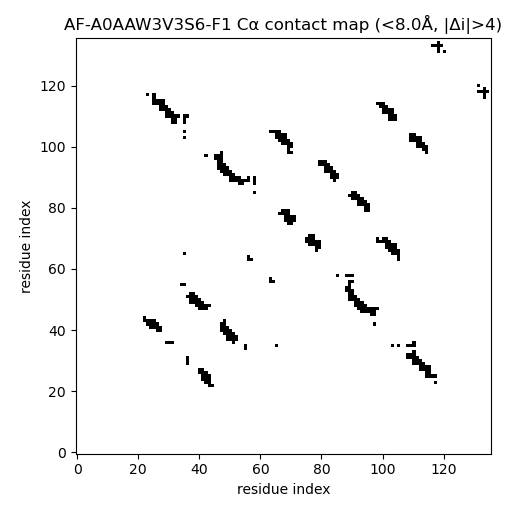7.857 -8.505 1.00 89.75 115 ALA A CA 1
ATOM 870 C C . ALA A 1 115 ? 6.007 -9.110 -9.194 1.00 89.75 115 ALA A C 1
ATOM 872 O O . ALA A 1 115 ? 7.215 -9.242 -9.405 1.00 89.75 115 ALA A O 1
ATOM 873 N N . GLN A 1 116 ? 5.121 -10.031 -9.560 1.00 83.62 116 GLN A N 1
ATOM 874 C CA . GLN A 1 116 ? 5.517 -11.214 -10.310 1.00 83.62 116 GLN A CA 1
ATOM 875 C C . GLN A 1 116 ? 5.695 -10.870 -11.793 1.00 83.62 116 GLN A C 1
ATOM 877 O O . GLN A 1 116 ? 4.883 -10.133 -12.363 1.00 83.62 116 GLN A O 1
ATOM 882 N N . PRO A 1 117 ? 6.740 -11.401 -12.449 1.00 66.31 117 PRO 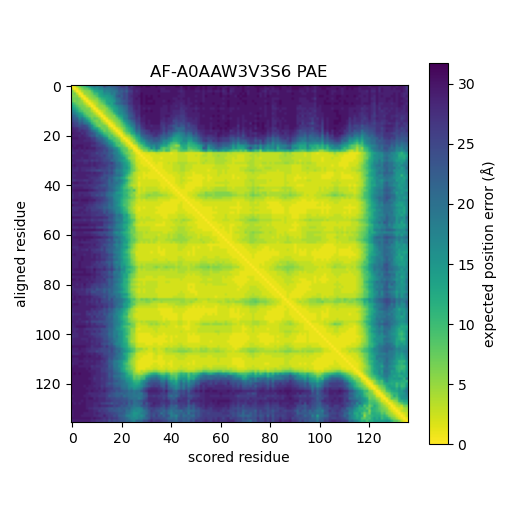A N 1
ATOM 883 C CA . PRO A 1 117 ? 6.856 -11.299 -13.891 1.00 66.31 117 PRO A CA 1
ATOM 884 C C . PRO A 1 117 ? 5.751 -12.130 -14.553 1.00 66.31 117 PRO A C 1
ATOM 886 O O . PRO A 1 117 ? 5.527 -13.289 -14.202 1.00 66.31 117 PRO A O 1
ATOM 889 N N . ASN A 1 118 ? 5.090 -11.555 -15.557 1.00 60.66 118 ASN A N 1
ATOM 890 C CA . ASN A 1 118 ? 4.142 -12.284 -16.394 1.00 60.66 118 ASN A CA 1
ATOM 891 C C . ASN A 1 118 ? 4.917 -13.150 -1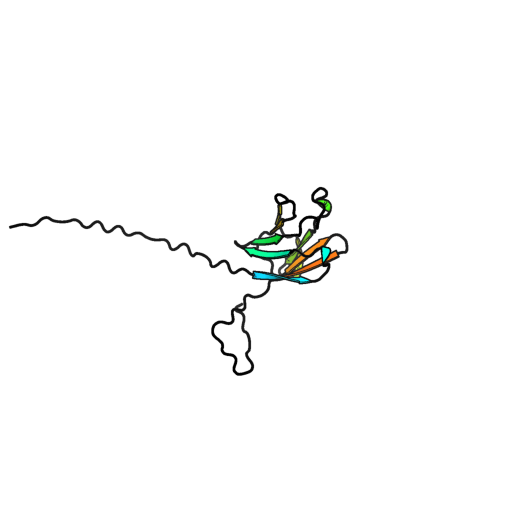7.387 1.00 60.66 118 ASN A C 1
ATOM 893 O O . ASN A 1 118 ? 5.149 -12.770 -18.532 1.00 60.66 118 ASN A O 1
ATOM 897 N N . CYS A 1 119 ? 5.372 -14.309 -16.925 1.00 52.09 119 CYS A N 1
ATOM 898 C CA . CYS A 1 119 ? 5.999 -15.295 -17.789 1.00 52.09 119 CYS A CA 1
ATOM 899 C C . CYS A 1 119 ? 4.881 -16.160 -18.393 1.00 52.09 119 CYS A C 1
ATOM 901 O O . CYS A 1 119 ? 4.434 -17.130 -17.785 1.00 52.09 119 CYS A O 1
ATOM 903 N N . ALA A 1 120 ? 4.391 -15.787 -19.577 1.00 50.03 120 ALA A N 1
ATOM 904 C CA . ALA A 1 120 ? 3.517 -16.657 -20.356 1.00 50.03 120 ALA A CA 1
ATOM 905 C C . ALA A 1 120 ? 4.351 -17.811 -20.937 1.00 50.03 120 ALA A C 1
ATOM 907 O O . ALA A 1 120 ? 5.339 -17.582 -21.635 1.00 50.03 120 ALA A O 1
ATOM 908 N N . ILE A 1 121 ? 3.967 -19.056 -20.644 1.00 49.44 121 ILE A N 1
ATOM 909 C CA . ILE A 1 121 ? 4.483 -20.237 -21.347 1.00 49.44 121 ILE A CA 1
ATOM 910 C C . ILE A 1 121 ? 3.448 -20.588 -22.416 1.00 49.44 121 ILE A C 1
ATOM 912 O O . ILE A 1 121 ? 2.518 -21.350 -22.162 1.00 49.44 121 ILE A O 1
ATOM 916 N N . GLU A 1 122 ? 3.572 -20.010 -23.608 1.00 45.75 122 GLU A N 1
ATOM 917 C CA . GLU A 1 122 ? 2.714 -20.382 -24.735 1.00 45.75 122 GLU A CA 1
ATOM 918 C C . GLU A 1 122 ? 3.283 -21.609 -25.465 1.00 45.75 122 GLU A C 1
ATOM 920 O O . GLU A 1 122 ? 4.433 -21.624 -25.900 1.00 45.75 122 GLU A O 1
ATOM 925 N N . GLY A 1 123 ? 2.465 -22.657 -25.607 1.00 43.06 123 GLY A N 1
ATOM 926 C CA . GLY A 1 123 ? 2.672 -23.705 -26.614 1.00 43.06 123 GLY A CA 1
ATOM 927 C C . GLY A 1 123 ? 3.747 -24.770 -26.356 1.00 43.06 123 GLY A C 1
ATOM 928 O O . GLY A 1 123 ? 4.123 -25.460 -27.302 1.00 43.06 123 GLY A O 1
ATOM 929 N N . VAL A 1 124 ? 4.242 -24.971 -25.129 1.00 46.41 124 VAL A N 1
ATOM 930 C CA . VAL A 1 124 ? 5.311 -25.964 -24.884 1.00 46.41 124 VAL A CA 1
ATOM 931 C C . VAL A 1 124 ? 4.763 -27.282 -24.324 1.00 46.41 124 VAL A C 1
ATOM 933 O O . VAL A 1 124 ? 4.411 -27.379 -23.150 1.00 46.41 124 VAL A O 1
ATOM 936 N N . LYS A 1 125 ? 4.775 -28.345 -25.142 1.00 45.66 125 LYS A N 1
ATOM 937 C CA . LYS A 1 125 ? 4.779 -29.728 -24.640 1.00 45.66 125 LYS A CA 1
ATOM 938 C C . LYS A 1 125 ? 6.165 -29.992 -24.050 1.00 45.66 125 LYS A C 1
ATOM 940 O O . LYS A 1 125 ? 7.136 -30.121 -24.791 1.00 45.66 125 LYS A O 1
ATOM 945 N N . ILE A 1 126 ? 6.278 -30.021 -22.725 1.00 54.81 126 ILE A N 1
ATOM 946 C CA . ILE A 1 126 ? 7.557 -30.289 -22.060 1.00 54.81 126 ILE A CA 1
ATOM 947 C C . ILE A 1 126 ? 7.828 -31.799 -22.091 1.00 54.81 126 ILE A C 1
ATOM 949 O O . ILE A 1 126 ? 7.364 -32.547 -21.237 1.00 54.81 126 ILE A O 1
ATOM 953 N N . GLU A 1 127 ? 8.595 -32.244 -23.084 1.00 46.38 127 GLU A N 1
ATOM 954 C CA . GLU A 1 127 ? 9.279 -33.542 -23.086 1.00 46.38 127 GLU A CA 1
ATOM 955 C C . GLU A 1 127 ? 10.771 -33.301 -22.774 1.00 46.38 127 GLU A C 1
ATOM 957 O O . GLU A 1 127 ? 11.620 -33.334 -23.659 1.00 46.38 127 GLU A O 1
ATOM 962 N N . GLY A 1 128 ? 11.096 -32.942 -21.523 1.00 60.28 128 GLY A N 1
ATOM 963 C CA . GLY A 1 128 ? 12.472 -32.648 -21.079 1.00 60.28 128 GLY A CA 1
ATOM 964 C C . GLY A 1 128 ? 12.575 -31.540 -20.019 1.00 60.28 128 GLY A C 1
ATOM 965 O O . GLY A 1 128 ? 11.580 -31.156 -19.416 1.00 60.28 128 GLY A O 1
ATOM 966 N N . SER A 1 129 ? 13.776 -31.008 -19.765 1.00 51.94 129 SER A N 1
ATOM 967 C CA . SER A 1 129 ? 13.976 -29.835 -18.893 1.00 51.94 129 SER A CA 1
ATOM 968 C C . SER A 1 129 ? 13.864 -28.530 -19.695 1.00 51.94 129 SER A C 1
ATOM 970 O O . SER A 1 129 ? 14.644 -28.322 -20.624 1.00 51.94 129 SER A O 1
ATOM 972 N N . GLY A 1 130 ? 12.928 -27.644 -19.336 1.00 56.03 130 GLY A N 1
ATOM 973 C CA . GLY A 1 130 ? 12.731 -26.335 -19.977 1.00 56.03 130 GLY A CA 1
ATOM 974 C C . GLY A 1 130 ? 13.321 -25.171 -19.173 1.00 56.03 130 GLY A C 1
ATOM 975 O O . GLY A 1 130 ? 13.305 -25.188 -17.944 1.00 56.03 130 GLY A O 1
ATOM 976 N N . ARG A 1 131 ? 13.826 -24.140 -19.864 1.00 49.62 131 ARG A N 1
ATOM 977 C CA . ARG A 1 131 ? 14.260 -22.862 -19.273 1.00 49.62 131 ARG A CA 1
ATOM 978 C C . ARG A 1 131 ? 13.208 -21.799 -19.587 1.00 49.62 131 ARG A C 1
ATOM 980 O O . ARG A 1 131 ? 12.907 -21.581 -20.755 1.00 49.62 131 ARG A O 1
ATOM 987 N N . VAL A 1 132 ? 12.661 -21.151 -18.560 1.00 53.53 132 VAL A N 1
ATOM 988 C CA . VAL A 1 132 ? 11.701 -20.049 -18.725 1.00 53.53 132 VAL A CA 1
ATOM 989 C C . VAL A 1 132 ? 12.475 -18.746 -18.907 1.00 53.53 132 VAL A C 1
ATOM 991 O O . VAL A 1 132 ? 13.327 -18.401 -18.088 1.00 53.53 132 VAL A O 1
ATOM 994 N N . THR A 1 133 ? 12.191 -18.033 -19.993 1.00 49.19 133 THR A N 1
ATOM 995 C CA . THR A 1 133 ? 12.728 -16.697 -20.274 1.00 49.19 133 THR A CA 1
ATOM 996 C C . THR A 1 133 ? 11.587 -15.702 -20.188 1.00 49.19 133 THR A C 1
ATOM 998 O O . THR A 1 133 ? 10.627 -15.817 -20.942 1.00 49.19 133 THR A O 1
ATOM 1001 N N . C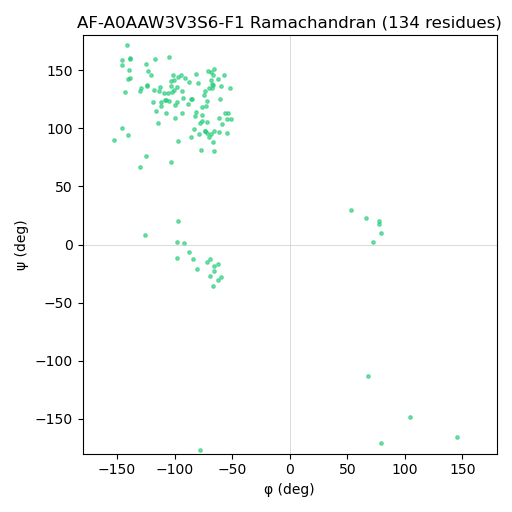YS A 1 134 ? 11.690 -14.738 -19.279 1.00 42.91 134 CYS A N 1
ATOM 1002 C CA . CYS A 1 134 ? 10.710 -13.665 -19.160 1.00 42.91 134 CYS A CA 1
ATOM 1003 C C . CYS A 1 134 ? 11.252 -12.428 -19.904 1.00 42.91 134 CYS A C 1
ATOM 1005 O O . CYS A 1 134 ? 12.453 -12.146 -19.793 1.00 42.91 134 CYS A O 1
ATOM 1007 N N . PRO A 1 135 ? 10.428 -11.732 -20.709 1.00 49.59 135 PRO A N 1
ATOM 1008 C CA . PRO A 1 135 ? 10.847 -10.500 -21.369 1.00 49.59 135 PRO A CA 1
ATOM 1009 C C . PRO A 1 135 ? 11.200 -9.442 -20.312 1.00 49.59 135 PRO A C 1
ATOM 1011 O O . PRO A 1 135 ? 10.580 -9.401 -19.248 1.00 49.59 135 PRO A O 1
ATOM 1014 N N . LYS A 1 136 ? 12.245 -8.652 -20.590 1.00 44.69 136 LYS A N 1
ATOM 1015 C CA . LYS A 1 136 ? 12.672 -7.537 -19.733 1.00 44.69 136 LYS A CA 1
ATOM 1016 C C . LYS A 1 136 ? 11.643 -6.417 -19.730 1.00 44.69 136 LYS A C 1
ATOM 1018 O O . LYS A 1 136 ? 11.098 -6.146 -20.822 1.00 44.69 136 LYS A O 1
#